Protein AF-A0A9Q3BT34-F1 (afdb_monomer_lite)

Structure (mmCIF, N/CA/C/O backbone):
data_AF-A0A9Q3BT34-F1
#
_entry.id   AF-A0A9Q3BT34-F1
#
loop_
_atom_site.group_PDB
_atom_site.id
_atom_site.type_symbol
_atom_site.label_atom_id
_atom_site.label_alt_id
_atom_site.label_comp_id
_atom_site.label_asym_id
_atom_site.label_entity_id
_atom_site.label_seq_id
_atom_site.pdbx_PDB_ins_code
_atom_site.Cartn_x
_atom_site.Cartn_y
_atom_site.Cartn_z
_atom_site.occupancy
_atom_site.B_iso_or_equiv
_atom_site.auth_seq_id
_atom_site.auth_comp_id
_atom_site.auth_asym_id
_atom_site.auth_atom_id
_atom_site.pdbx_PDB_model_num
ATOM 1 N N . MET A 1 1 ? -5.723 22.907 -17.840 1.00 29.91 1 MET A N 1
ATOM 2 C CA . MET A 1 1 ? -4.654 22.062 -17.269 1.00 29.91 1 MET A CA 1
ATOM 3 C C . MET A 1 1 ? -3.393 22.394 -18.047 1.00 29.91 1 MET A C 1
ATOM 5 O O . MET A 1 1 ? -3.240 21.932 -19.168 1.00 29.91 1 MET A O 1
ATOM 9 N N . THR A 1 2 ? -2.595 23.329 -17.539 1.00 22.27 2 THR A N 1
ATOM 10 C CA . THR A 1 2 ? -1.414 23.853 -18.240 1.00 22.27 2 THR A CA 1
ATOM 11 C C . THR A 1 2 ? -0.225 22.977 -17.876 1.00 22.27 2 THR A C 1
ATOM 13 O O . THR A 1 2 ? 0.151 22.916 -16.711 1.00 22.27 2 THR A O 1
ATOM 16 N N . VAL A 1 3 ? 0.335 22.265 -18.854 1.00 30.06 3 VAL A N 1
ATOM 17 C CA . VAL A 1 3 ? 1.618 21.572 -18.696 1.00 30.06 3 VAL A CA 1
ATOM 18 C C . VAL A 1 3 ? 2.698 22.651 -18.717 1.00 30.06 3 VAL A C 1
ATOM 20 O O . VAL A 1 3 ? 3.031 23.178 -19.776 1.00 30.06 3 VAL A O 1
ATOM 23 N N . CYS A 1 4 ? 3.197 23.048 -17.547 1.00 25.28 4 CYS A N 1
ATOM 24 C CA . CYS A 1 4 ? 4.304 23.996 -17.455 1.00 25.28 4 CYS A CA 1
ATOM 25 C C . CYS A 1 4 ? 5.610 23.274 -17.807 1.00 25.28 4 CYS A C 1
ATOM 27 O O . CYS A 1 4 ? 6.186 22.567 -16.987 1.00 25.28 4 CYS A O 1
ATOM 29 N N . ILE A 1 5 ? 6.072 23.451 -19.045 1.00 35.00 5 ILE A N 1
ATOM 30 C CA . ILE A 1 5 ? 7.385 22.992 -19.503 1.00 35.00 5 ILE A CA 1
ATOM 31 C C . ILE A 1 5 ? 8.405 24.047 -19.060 1.00 35.00 5 ILE A C 1
ATOM 33 O O . ILE A 1 5 ? 8.561 25.069 -19.726 1.00 35.00 5 ILE A O 1
ATOM 37 N N . HIS A 1 6 ? 9.077 23.847 -17.924 1.00 29.75 6 HIS A N 1
ATOM 38 C CA . HIS A 1 6 ? 10.236 24.674 -17.577 1.00 29.75 6 HIS A CA 1
ATOM 39 C C . HIS A 1 6 ? 11.477 24.103 -18.268 1.00 29.75 6 HIS A C 1
ATOM 41 O O . HIS A 1 6 ? 11.900 22.976 -18.016 1.00 29.75 6 HIS A O 1
ATOM 47 N N . ASN A 1 7 ? 12.013 24.877 -19.207 1.00 32.00 7 ASN A N 1
ATOM 48 C CA . ASN A 1 7 ? 13.148 24.517 -20.039 1.00 32.00 7 ASN A CA 1
ATOM 49 C C . ASN A 1 7 ? 14.461 24.870 -19.318 1.00 32.00 7 ASN A C 1
ATOM 51 O O . ASN A 1 7 ? 14.685 26.038 -19.012 1.00 32.00 7 ASN A O 1
ATOM 55 N N . SER A 1 8 ? 15.316 23.879 -19.054 1.00 34.34 8 SER A N 1
ATOM 56 C CA . SER A 1 8 ? 16.782 23.904 -19.246 1.00 34.34 8 SER A CA 1
ATOM 57 C C . SER A 1 8 ? 17.480 22.846 -18.375 1.00 34.34 8 SER A C 1
ATOM 59 O O . SER A 1 8 ? 17.278 22.757 -17.170 1.00 34.34 8 SER A O 1
ATOM 61 N N . GLN A 1 9 ? 18.293 22.015 -19.035 1.00 32.16 9 GLN A N 1
ATOM 62 C CA . GLN A 1 9 ? 19.386 21.176 -18.504 1.00 32.16 9 GLN A CA 1
ATOM 63 C C . GLN A 1 9 ? 19.119 20.146 -17.384 1.00 32.16 9 GLN A C 1
ATOM 65 O O . GLN A 1 9 ? 20.020 19.373 -17.061 1.00 32.16 9 GLN A O 1
ATOM 70 N N . HIS A 1 10 ? 17.893 20.015 -16.884 1.00 37.47 10 HIS A N 1
A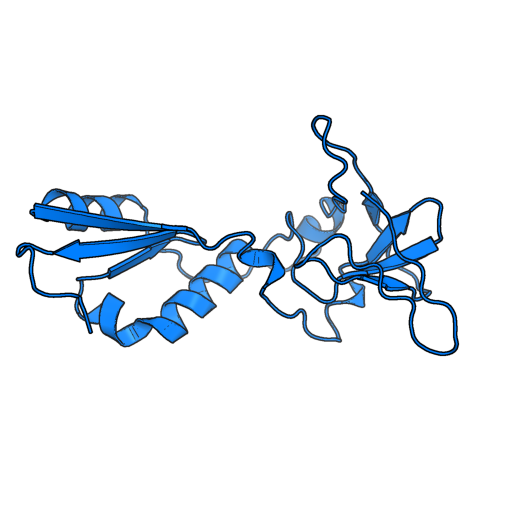TOM 71 C CA . HIS A 1 10 ? 17.488 18.964 -15.945 1.00 37.47 10 HIS A CA 1
ATOM 72 C C . HIS A 1 10 ? 16.400 18.055 -16.543 1.00 37.47 10 HIS A C 1
ATOM 74 O O . HIS A 1 10 ? 15.702 18.479 -17.467 1.00 37.47 10 HIS A O 1
ATOM 80 N N . PRO A 1 11 ? 16.266 16.791 -16.077 1.00 42.22 11 PRO A N 1
ATOM 81 C CA . PRO A 1 11 ? 15.209 15.886 -16.529 1.00 42.22 11 PRO A CA 1
ATOM 82 C C . PRO A 1 11 ? 13.854 16.601 -16.537 1.00 42.22 11 PRO A C 1
ATOM 84 O O . PRO A 1 11 ? 13.448 17.154 -15.519 1.00 42.22 11 PRO A O 1
ATOM 87 N N . LEU A 1 12 ? 13.171 16.601 -17.686 1.00 42.78 12 LEU A N 1
ATOM 88 C CA . LEU A 1 12 ? 11.851 17.216 -17.835 1.00 42.78 12 LEU A CA 1
ATOM 89 C C . LEU A 1 12 ? 10.864 16.489 -16.913 1.00 42.78 12 LEU A C 1
ATOM 91 O O . LEU A 1 12 ? 10.494 15.343 -17.183 1.00 42.78 12 LEU A O 1
ATOM 95 N N . ILE A 1 13 ? 10.480 17.151 -15.819 1.00 48.41 13 ILE A N 1
ATOM 96 C CA . ILE A 1 13 ? 9.438 16.696 -14.899 1.00 48.41 13 ILE A CA 1
ATOM 97 C C . ILE A 1 13 ? 8.118 17.265 -15.406 1.00 48.41 13 ILE A C 1
ATOM 99 O O . ILE A 1 13 ? 7.905 18.476 -15.379 1.00 48.41 13 ILE A O 1
ATOM 103 N N . ILE A 1 14 ? 7.227 16.393 -15.873 1.00 50.66 14 ILE A N 1
ATOM 104 C CA . ILE A 1 14 ? 5.842 16.782 -16.144 1.00 50.66 14 ILE A CA 1
ATOM 105 C C . ILE A 1 14 ? 5.085 16.641 -14.827 1.00 50.66 14 ILE A C 1
ATOM 107 O O . ILE A 1 14 ? 4.712 15.534 -14.444 1.00 50.66 14 ILE A O 1
ATOM 111 N N . ASP A 1 15 ? 4.892 17.757 -14.123 1.00 45.69 15 ASP A N 1
ATOM 112 C CA . ASP A 1 15 ? 3.987 17.821 -12.976 1.00 45.69 15 ASP A CA 1
ATOM 113 C C . ASP A 1 15 ? 2.569 18.089 -13.491 1.00 45.69 15 ASP A C 1
ATOM 115 O O . ASP A 1 15 ? 2.241 19.180 -13.964 1.00 45.69 15 ASP A O 1
ATOM 119 N N . SER A 1 16 ? 1.716 17.065 -13.451 1.00 43.38 16 SER A N 1
ATOM 120 C CA . SER A 1 16 ? 0.321 17.165 -13.887 1.00 43.38 16 SER A CA 1
ATOM 121 C C . SER A 1 16 ? -0.604 17.765 -12.817 1.00 43.38 16 SER A C 1
ATOM 123 O O . SER A 1 16 ? -1.806 17.494 -12.831 1.00 43.38 16 SER A O 1
ATOM 125 N N . GLY A 1 17 ? -0.079 18.533 -11.864 1.00 38.25 17 GLY A N 1
ATOM 126 C CA . GLY A 1 17 ? -0.839 19.002 -10.716 1.00 38.25 17 GLY A CA 1
ATOM 127 C C . GLY A 1 17 ? -0.750 18.011 -9.556 1.00 38.25 17 GLY A C 1
ATOM 128 O O . GLY A 1 17 ? -1.459 16.998 -9.487 1.00 38.25 17 GLY A O 1
ATOM 129 N N . SER A 1 18 ? 0.142 18.383 -8.646 1.00 42.25 18 SER A N 1
ATOM 130 C CA . SER A 1 18 ? 0.283 18.049 -7.230 1.00 42.25 18 SER A CA 1
ATOM 131 C C . SER A 1 18 ? 0.690 16.647 -6.792 1.00 42.25 18 SER A C 1
ATOM 133 O O . SER A 1 18 ? 1.234 16.568 -5.700 1.00 42.25 18 SER A O 1
ATOM 135 N N . HIS A 1 19 ? 0.534 15.558 -7.557 1.00 49.22 19 HIS A N 1
ATOM 136 C CA . HIS A 1 19 ? 0.947 14.237 -7.019 1.00 49.22 19 HIS A CA 1
ATOM 137 C C . HIS A 1 19 ? 1.510 13.220 -8.023 1.00 49.22 19 HIS A C 1
ATOM 139 O O . HIS A 1 19 ? 2.008 12.182 -7.608 1.00 49.22 19 HIS A O 1
ATOM 145 N N . CYS A 1 20 ? 1.496 13.482 -9.331 1.00 49.53 20 CYS A N 1
ATOM 146 C CA . CYS A 1 20 ? 2.041 12.543 -10.313 1.00 49.53 20 CYS A CA 1
ATOM 147 C C . CYS A 1 20 ? 3.301 13.131 -10.947 1.00 49.53 20 CYS A C 1
ATOM 149 O O . CYS A 1 20 ? 3.209 14.041 -11.765 1.00 49.53 20 CYS A O 1
ATOM 151 N N . SER A 1 21 ? 4.469 12.612 -10.560 1.00 59.31 21 SER A N 1
ATOM 152 C CA . SER A 1 21 ? 5.752 12.997 -11.151 1.00 59.31 21 SER A CA 1
ATOM 153 C C . SER A 1 21 ? 6.226 11.940 -12.142 1.00 59.31 21 SER A C 1
ATOM 155 O O . SER A 1 21 ? 6.157 10.730 -11.905 1.00 59.31 21 SER A O 1
ATOM 157 N N . ILE A 1 22 ? 6.650 12.428 -13.303 1.00 59.50 22 ILE A N 1
ATOM 158 C CA . ILE A 1 22 ? 7.037 11.615 -14.443 1.00 59.50 22 ILE A CA 1
ATOM 159 C C . ILE A 1 22 ? 8.271 12.241 -15.091 1.00 59.50 22 ILE A C 1
ATOM 161 O O . ILE A 1 22 ? 8.310 13.456 -15.281 1.00 59.50 22 ILE A O 1
ATOM 165 N N . VAL A 1 23 ? 9.263 11.418 -15.443 1.00 62.09 23 VAL A N 1
ATOM 166 C CA . VAL A 1 23 ? 10.558 11.872 -15.979 1.00 62.09 23 VAL A CA 1
ATOM 167 C C . VAL A 1 23 ? 10.834 11.282 -17.362 1.00 62.09 23 VAL A C 1
ATOM 169 O O . VAL A 1 23 ? 10.731 10.072 -17.553 1.00 62.09 23 VAL A O 1
ATOM 172 N N . ALA A 1 24 ? 11.231 12.118 -18.328 1.00 56.50 24 ALA A N 1
ATOM 173 C CA . ALA A 1 24 ? 11.594 11.671 -19.677 1.00 56.50 24 ALA A CA 1
ATOM 174 C C . ALA A 1 24 ? 12.916 10.872 -19.698 1.00 56.50 24 ALA A C 1
ATOM 176 O O . ALA A 1 24 ? 13.946 11.378 -19.250 1.00 56.50 24 ALA A O 1
ATOM 177 N N . ARG A 1 25 ? 12.915 9.642 -20.240 1.00 58.53 25 ARG A N 1
ATOM 178 C CA . ARG A 1 25 ? 14.119 8.790 -20.415 1.00 58.53 25 ARG A CA 1
ATOM 179 C C . ARG A 1 25 ? 13.948 7.807 -21.588 1.00 58.53 25 ARG A C 1
ATOM 181 O O . ARG A 1 25 ? 12.868 7.247 -21.740 1.00 58.53 25 ARG A O 1
ATOM 188 N N . GLY A 1 26 ? 15.007 7.427 -22.320 1.00 50.62 26 GLY A N 1
ATOM 189 C CA . GLY A 1 26 ? 14.949 6.378 -23.378 1.00 50.62 26 GLY A CA 1
ATOM 190 C C . GLY A 1 26 ? 15.242 4.936 -22.896 1.00 50.62 26 GLY A C 1
ATOM 191 O O . GLY A 1 26 ? 16.158 4.773 -22.088 1.00 50.62 26 GLY A O 1
ATOM 192 N N . SER A 1 27 ? 14.458 3.906 -23.302 1.00 47.62 27 SER A N 1
ATOM 193 C CA . SER A 1 27 ? 14.795 2.452 -23.187 1.00 47.62 27 SER A CA 1
ATOM 194 C C . SER A 1 27 ? 13.785 1.473 -23.862 1.00 47.62 27 SER A C 1
ATOM 196 O O . SER A 1 27 ? 12.937 1.911 -24.628 1.00 47.62 27 SER A O 1
ATOM 198 N N . LYS A 1 28 ? 13.927 0.155 -23.579 1.00 46.06 28 LYS A N 1
ATOM 199 C CA . LYS A 1 28 ? 13.333 -1.045 -24.212 1.00 46.06 28 LYS A CA 1
ATOM 200 C C . LYS A 1 28 ? 11.880 -1.422 -23.848 1.00 46.06 28 LYS A C 1
ATOM 202 O O . LYS A 1 28 ? 11.285 -2.155 -24.625 1.00 46.06 28 LYS A O 1
ATOM 207 N N . TYR A 1 29 ? 11.323 -1.009 -22.706 1.00 54.03 29 TYR A N 1
ATOM 208 C CA . TYR A 1 29 ? 9.959 -1.403 -22.283 1.00 54.03 29 TYR A CA 1
ATOM 209 C C . TYR A 1 29 ? 9.052 -0.193 -22.232 1.00 54.03 29 TYR A C 1
ATOM 211 O O . TYR A 1 29 ? 9.467 0.836 -21.689 1.00 54.03 29 TYR A O 1
ATOM 219 N N . THR A 1 30 ? 7.839 -0.273 -22.784 1.00 57.25 30 THR A N 1
ATOM 220 C CA . THR A 1 30 ? 6.937 0.871 -22.718 1.00 57.25 30 THR A CA 1
ATOM 221 C C . THR A 1 30 ? 5.457 0.556 -22.924 1.00 57.25 30 THR A C 1
ATOM 223 O O . THR A 1 30 ? 5.112 -0.254 -23.775 1.00 57.25 30 THR A O 1
ATOM 226 N N . PHE A 1 31 ? 4.594 1.263 -22.188 1.00 59.19 31 PHE A N 1
ATOM 227 C CA . PHE A 1 31 ? 3.140 1.105 -22.219 1.00 59.19 31 PHE A CA 1
ATOM 228 C C . PHE A 1 31 ? 2.425 2.319 -22.838 1.00 59.19 31 PHE A C 1
ATOM 230 O O . PHE A 1 31 ? 2.845 3.457 -22.611 1.00 59.19 31 PHE A O 1
ATOM 237 N N . PRO A 1 32 ? 1.342 2.131 -23.609 1.00 60.12 32 PRO A N 1
ATOM 238 C CA . PRO A 1 32 ? 0.565 3.242 -24.149 1.00 60.12 32 PRO A CA 1
ATOM 239 C C . PRO A 1 32 ? -0.212 3.989 -23.052 1.00 60.12 32 PRO A C 1
ATOM 241 O O . PRO A 1 32 ? -0.537 3.440 -21.997 1.00 60.12 32 PRO A O 1
ATOM 244 N N . VAL A 1 33 ? -0.531 5.255 -23.324 1.00 62.69 33 VAL A N 1
ATOM 245 C CA . VAL A 1 33 ? -1.387 6.097 -22.477 1.00 62.69 33 VAL A CA 1
ATOM 246 C C . VAL A 1 33 ? -2.845 5.961 -22.905 1.00 62.69 33 VAL A C 1
ATOM 248 O O . VAL A 1 33 ? -3.162 6.080 -24.088 1.00 62.69 33 VAL A O 1
ATOM 251 N N . THR A 1 34 ? -3.739 5.786 -21.934 1.00 57.66 34 THR A N 1
ATOM 252 C CA . THR A 1 34 ? -5.193 5.788 -22.147 1.00 57.66 34 THR A CA 1
ATOM 253 C C . THR A 1 34 ? -5.834 7.043 -21.552 1.00 57.66 34 THR A C 1
ATOM 255 O O . THR A 1 34 ? -5.397 7.545 -20.517 1.00 57.66 34 THR A O 1
ATOM 258 N N . PHE A 1 35 ? -6.880 7.552 -22.211 1.00 58.84 35 PHE A N 1
ATOM 259 C CA . PHE A 1 35 ? -7.697 8.671 -21.734 1.00 58.84 35 PHE A CA 1
ATOM 260 C C . PHE A 1 35 ? -9.040 8.133 -21.226 1.00 58.84 35 PHE A C 1
ATOM 262 O O . PHE A 1 35 ? -9.706 7.395 -21.948 1.00 58.84 35 PHE A O 1
ATOM 269 N N . HIS A 1 36 ? -9.451 8.501 -20.009 1.00 53.12 36 HIS A N 1
ATOM 270 C CA . HIS A 1 36 ? -10.728 8.078 -19.420 1.00 53.12 36 HIS A CA 1
ATOM 271 C C . HIS A 1 36 ? -11.557 9.280 -18.941 1.00 53.12 36 HIS A C 1
ATOM 273 O O . HIS A 1 36 ? -11.072 10.112 -18.184 1.00 53.12 36 HIS A O 1
ATOM 279 N N . GLY A 1 37 ? -12.835 9.339 -19.337 1.00 48.50 37 GLY A N 1
ATOM 280 C CA . GLY A 1 37 ? -13.872 10.067 -18.590 1.00 48.50 37 GLY A CA 1
ATOM 281 C C . GLY A 1 37 ? -13.804 11.601 -18.571 1.00 48.50 37 GLY A C 1
ATOM 282 O O . GLY A 1 37 ? -14.040 12.197 -17.524 1.00 48.50 37 GLY A O 1
ATOM 283 N N . GLY A 1 38 ? -13.502 12.267 -19.692 1.00 51.34 38 GLY A N 1
ATOM 284 C CA . GLY A 1 38 ? -13.673 13.727 -19.857 1.00 51.34 38 GLY A CA 1
ATOM 285 C C . GLY A 1 38 ? -12.709 14.630 -19.064 1.00 51.34 38 GLY A C 1
ATOM 286 O O . GLY A 1 38 ? -12.514 15.785 -19.434 1.00 51.34 38 GLY A O 1
ATOM 287 N N . LYS A 1 39 ? -12.046 14.108 -18.027 1.00 51.84 39 LYS A N 1
ATOM 288 C CA . LYS A 1 39 ? -10.871 14.697 -17.373 1.00 51.84 39 LYS A CA 1
ATOM 289 C C . LYS A 1 39 ? -9.637 13.938 -17.856 1.00 51.84 39 LYS A C 1
ATOM 291 O O . LYS A 1 39 ? -9.562 12.725 -17.724 1.00 51.84 39 LYS A O 1
ATOM 296 N N . SER A 1 40 ? -8.664 14.639 -18.431 1.00 56.22 40 SER A N 1
ATOM 297 C CA . SER A 1 40 ? -7.441 14.035 -18.970 1.00 56.22 40 SER A CA 1
ATOM 298 C C . SER A 1 40 ? -6.514 13.544 -17.848 1.00 56.22 40 SER A C 1
ATOM 300 O O . SER A 1 40 ? -5.573 14.240 -17.469 1.00 56.22 40 SER A O 1
ATOM 302 N N . THR A 1 41 ? -6.776 12.362 -17.290 1.00 60.41 41 THR A N 1
ATOM 303 C CA . THR A 1 41 ? -5.832 11.672 -16.401 1.00 60.41 41 THR A CA 1
ATOM 304 C C . THR A 1 41 ? -4.919 10.775 -17.221 1.00 60.41 41 THR A C 1
ATOM 306 O O . THR A 1 41 ? -5.386 9.966 -18.021 1.00 60.41 41 THR A O 1
ATOM 309 N N . LEU A 1 42 ? -3.611 10.924 -17.027 1.00 69.38 42 LEU A N 1
ATOM 310 C CA . LEU A 1 42 ? -2.607 10.106 -17.692 1.00 69.38 42 LEU A CA 1
ATOM 311 C C . LEU A 1 42 ? -2.562 8.715 -17.043 1.00 69.38 42 LEU A C 1
ATOM 313 O O . LEU A 1 42 ? -2.028 8.564 -15.943 1.00 69.38 42 LEU A O 1
ATOM 317 N N . CYS A 1 43 ? -3.112 7.707 -17.719 1.00 72.00 43 CYS A N 1
ATOM 318 C CA . CYS A 1 43 ? -3.127 6.328 -17.232 1.00 72.00 43 CYS A CA 1
ATOM 319 C C . CYS A 1 43 ? -2.281 5.429 -18.140 1.00 72.00 43 CYS A C 1
ATOM 321 O O . CYS A 1 43 ? -2.616 5.243 -19.312 1.00 72.00 43 CYS A O 1
ATOM 323 N N . GLY A 1 44 ? -1.196 4.869 -17.598 1.00 77.38 44 GLY A N 1
ATOM 324 C CA . GLY A 1 44 ? -0.403 3.844 -18.278 1.00 77.38 44 GLY A CA 1
ATOM 325 C C . GLY A 1 44 ? -1.138 2.505 -18.355 1.00 77.38 44 GLY A C 1
ATOM 326 O O . GLY A 1 44 ? -1.778 2.083 -17.392 1.00 77.38 44 GLY A O 1
ATOM 327 N N . ASP A 1 45 ? -1.047 1.828 -19.497 1.00 82.25 45 ASP A N 1
ATOM 328 C CA . ASP A 1 45 ? -1.610 0.488 -19.674 1.00 82.25 45 ASP A CA 1
ATOM 329 C C . ASP A 1 45 ? -0.655 -0.608 -19.173 1.00 82.25 45 ASP A C 1
ATOM 331 O O . ASP A 1 45 ? 0.183 -1.113 -19.912 1.00 82.25 45 ASP A O 1
ATOM 335 N N . PHE A 1 46 ? -0.789 -1.007 -17.908 1.00 84.69 46 PHE A N 1
ATOM 336 C CA . PHE A 1 46 ? 0.084 -2.009 -17.281 1.00 84.69 46 PHE A CA 1
ATOM 337 C C . PHE A 1 46 ? -0.417 -3.457 -17.401 1.00 84.69 46 PHE A C 1
ATOM 339 O O . PHE A 1 46 ? 0.001 -4.303 -16.612 1.00 84.69 46 PHE A O 1
ATOM 346 N N . ARG A 1 47 ? -1.336 -3.776 -18.324 1.00 84.00 47 ARG A N 1
ATOM 347 C CA . ARG A 1 47 ? -1.918 -5.133 -18.419 1.00 84.00 47 ARG A CA 1
ATOM 348 C C . ARG A 1 47 ? -0.862 -6.214 -18.640 1.00 84.00 47 ARG A C 1
ATOM 350 O O . ARG A 1 47 ? -0.815 -7.165 -17.871 1.00 84.00 47 ARG A O 1
ATOM 357 N N . GLU A 1 48 ? 0.027 -6.011 -19.604 1.00 84.44 48 GLU A N 1
ATOM 358 C CA . GLU A 1 48 ? 1.126 -6.939 -19.891 1.00 84.44 48 GLU A CA 1
ATOM 359 C C . GLU A 1 48 ? 2.115 -7.022 -18.715 1.00 84.44 48 GLU A C 1
ATOM 361 O O . GLU A 1 48 ? 2.539 -8.103 -18.315 1.00 84.44 48 GLU A O 1
ATOM 366 N N . LEU A 1 49 ? 2.408 -5.891 -18.061 1.00 85.56 49 LEU A N 1
ATOM 367 C CA . LEU A 1 49 ? 3.266 -5.876 -16.874 1.00 85.56 49 LEU A CA 1
ATOM 368 C C . LEU A 1 49 ? 2.711 -6.756 -15.742 1.00 85.56 49 LEU A C 1
ATOM 370 O O . LEU A 1 49 ? 3.492 -7.381 -15.022 1.00 85.56 49 LEU A O 1
ATOM 374 N N . LYS A 1 50 ? 1.383 -6.824 -15.567 1.00 85.31 50 LYS A N 1
ATOM 375 C CA . LYS A 1 50 ? 0.761 -7.660 -14.525 1.00 85.31 50 LYS A CA 1
ATOM 376 C C . LYS A 1 50 ? 1.053 -9.148 -14.716 1.00 85.31 50 LYS A C 1
ATOM 378 O O . LYS A 1 50 ? 1.150 -9.855 -13.714 1.00 85.31 50 LYS A O 1
ATOM 383 N N . GLU A 1 51 ? 1.205 -9.613 -15.953 1.00 87.56 51 GLU A N 1
ATOM 384 C CA . GLU A 1 51 ? 1.470 -11.024 -16.259 1.00 87.56 51 GLU A CA 1
ATOM 385 C C . GLU A 1 51 ? 2.902 -11.424 -15.892 1.00 87.56 51 GLU A C 1
ATOM 387 O O . GLU A 1 51 ? 3.120 -12.473 -15.293 1.00 87.56 51 GLU A O 1
ATOM 392 N N . TYR A 1 52 ? 3.873 -10.546 -16.156 1.00 85.88 52 TYR A N 1
ATOM 393 C CA . TYR A 1 52 ? 5.286 -10.790 -15.835 1.00 85.88 52 TYR A CA 1
ATOM 394 C C . TYR A 1 52 ? 5.667 -10.444 -14.389 1.00 85.88 52 TYR A C 1
ATOM 396 O O . TYR A 1 52 ? 6.749 -10.803 -13.920 1.00 85.88 52 TYR A O 1
ATOM 404 N N . THR A 1 53 ? 4.804 -9.727 -13.665 1.00 86.44 53 THR A N 1
ATOM 405 C CA . THR A 1 53 ? 5.064 -9.341 -12.275 1.00 86.44 53 THR A CA 1
ATOM 406 C C . THR A 1 53 ? 4.728 -10.487 -11.327 1.00 86.44 53 THR A C 1
ATOM 408 O O . THR A 1 53 ? 3.587 -10.952 -11.275 1.00 86.44 53 THR A O 1
ATOM 411 N N . LYS A 1 54 ? 5.717 -10.892 -10.520 1.00 89.56 54 LYS A N 1
ATOM 412 C CA . LYS A 1 54 ? 5.533 -11.860 -9.433 1.00 89.56 54 LYS A CA 1
ATOM 413 C C . LYS A 1 54 ? 4.529 -11.332 -8.402 1.00 89.56 54 LYS A C 1
ATOM 415 O O .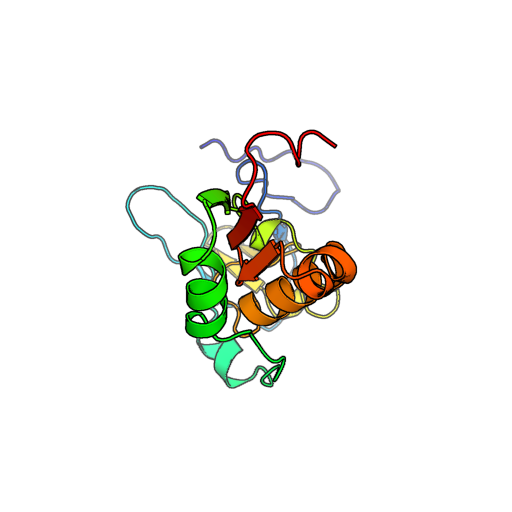 LYS A 1 54 ? 4.630 -10.180 -7.972 1.00 89.56 54 LYS A O 1
ATOM 420 N N . ASP A 1 55 ? 3.609 -12.197 -7.990 1.00 88.25 55 ASP A N 1
ATOM 421 C CA . ASP A 1 55 ? 2.618 -11.887 -6.962 1.00 88.25 55 ASP A CA 1
ATOM 422 C C . ASP A 1 55 ? 3.273 -11.626 -5.606 1.00 88.25 55 ASP A C 1
ATOM 424 O O . ASP A 1 55 ? 4.112 -12.404 -5.140 1.00 88.25 55 ASP A O 1
ATOM 428 N N . ASP A 1 56 ? 2.872 -10.523 -4.977 1.00 88.62 56 ASP A N 1
ATOM 429 C CA . ASP A 1 56 ? 3.200 -10.227 -3.587 1.00 88.62 56 ASP A CA 1
ATOM 430 C C . ASP A 1 56 ? 2.070 -10.754 -2.689 1.00 88.62 56 ASP A C 1
ATOM 432 O O . ASP A 1 56 ? 0.982 -10.183 -2.638 1.00 88.62 56 ASP A O 1
ATOM 436 N N . MET A 1 57 ? 2.315 -11.880 -2.012 1.00 88.25 57 MET A N 1
ATOM 437 C CA . MET A 1 57 ? 1.333 -12.583 -1.174 1.00 88.25 57 MET A CA 1
ATOM 438 C C . MET A 1 57 ? 1.273 -12.013 0.250 1.00 88.25 57 MET A C 1
ATOM 440 O O . MET A 1 57 ? 1.361 -12.747 1.234 1.00 88.25 57 MET A O 1
ATOM 444 N N . TYR A 1 58 ? 1.156 -10.694 0.378 1.00 90.44 58 TYR A N 1
ATOM 445 C CA . TYR A 1 58 ? 0.914 -10.078 1.679 1.00 90.44 58 TYR A CA 1
ATOM 446 C C . TYR A 1 58 ? -0.539 -10.322 2.119 1.00 90.44 58 TYR A C 1
ATOM 448 O O . TYR A 1 58 ? -1.449 -10.148 1.300 1.00 90.44 58 TYR A O 1
ATOM 456 N N . PRO A 1 59 ? -0.787 -10.708 3.382 1.00 87.31 59 PRO A N 1
ATOM 457 C CA . PRO A 1 59 ? -2.143 -10.906 3.868 1.00 87.31 59 PRO A CA 1
ATOM 458 C C . PRO A 1 59 ? -2.859 -9.557 3.969 1.00 87.31 59 PRO A C 1
ATOM 460 O O . PRO A 1 59 ? -2.523 -8.728 4.805 1.00 87.31 59 PRO A O 1
ATOM 463 N N . ILE A 1 60 ? -3.863 -9.343 3.122 1.00 85.00 60 ILE A N 1
ATOM 464 C CA . ILE A 1 60 ? -4.794 -8.223 3.278 1.00 85.00 60 ILE A CA 1
ATOM 465 C C . ILE A 1 60 ? -5.938 -8.699 4.171 1.00 85.00 60 ILE A C 1
ATOM 467 O O . ILE A 1 60 ? -6.564 -9.730 3.896 1.00 85.00 60 ILE A O 1
ATOM 471 N N . SER A 1 61 ? -6.207 -7.953 5.241 1.00 77.31 61 SER A N 1
ATOM 472 C CA . SER A 1 61 ? -7.312 -8.229 6.158 1.00 77.31 61 SER A CA 1
ATOM 473 C C . SER A 1 61 ? -8.639 -8.328 5.406 1.00 77.31 61 SER A C 1
ATOM 475 O O . SER A 1 61 ? -8.960 -7.512 4.540 1.00 77.31 61 SER A O 1
ATOM 477 N N . ARG A 1 62 ? -9.442 -9.349 5.727 1.00 78.50 62 ARG A N 1
ATOM 478 C CA . ARG A 1 62 ? -10.760 -9.510 5.097 1.00 78.50 62 ARG A CA 1
ATOM 479 C C . ARG A 1 62 ? -11.671 -8.389 5.580 1.00 78.50 62 ARG A C 1
ATOM 481 O O . ARG A 1 62 ? -11.820 -8.192 6.783 1.00 78.50 62 ARG A O 1
ATOM 488 N N . ILE A 1 63 ? -12.365 -7.749 4.643 1.00 80.50 63 ILE A N 1
ATOM 489 C CA . ILE A 1 63 ? -13.310 -6.663 4.937 1.00 80.50 63 ILE A CA 1
ATOM 490 C C . ILE A 1 63 ? -14.383 -7.049 5.970 1.00 80.50 63 ILE A C 1
ATOM 492 O O . ILE A 1 63 ? -14.830 -6.207 6.737 1.00 80.50 63 ILE A O 1
ATOM 496 N N . LEU A 1 64 ? -14.766 -8.329 6.045 1.00 82.12 64 LEU A N 1
ATOM 497 C CA . LEU A 1 64 ? -15.736 -8.809 7.034 1.0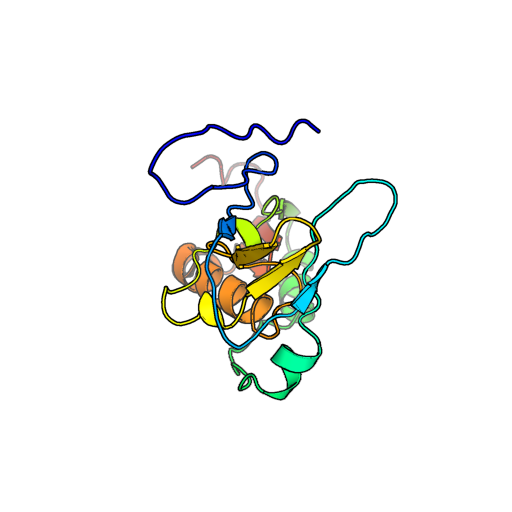0 82.12 64 LEU A CA 1
ATOM 498 C C . LEU A 1 64 ? -15.243 -8.643 8.476 1.00 82.12 64 LEU A C 1
ATOM 500 O O . LEU A 1 64 ? -16.016 -8.201 9.316 1.00 82.12 64 LEU A O 1
ATOM 504 N N . HIS A 1 65 ? -13.964 -8.911 8.751 1.00 77.94 65 HIS A N 1
ATOM 505 C CA . HIS A 1 65 ? -13.411 -8.690 10.089 1.00 77.94 65 HIS A CA 1
ATOM 506 C C . HIS A 1 65 ? -13.433 -7.203 10.449 1.00 77.94 65 HIS A C 1
ATOM 508 O O . HIS A 1 65 ? -13.853 -6.842 11.544 1.00 77.94 65 HIS A O 1
ATOM 514 N N . ALA A 1 66 ? -13.082 -6.329 9.500 1.00 77.38 66 ALA A N 1
ATOM 515 C CA . ALA A 1 66 ? -13.194 -4.882 9.682 1.00 77.38 66 ALA A CA 1
ATOM 516 C C . ALA A 1 66 ? -14.634 -4.456 10.035 1.00 77.38 66 ALA A C 1
ATOM 518 O O . ALA A 1 66 ? -14.851 -3.656 10.944 1.00 77.38 66 ALA A O 1
ATOM 519 N N . LEU A 1 67 ? -15.627 -5.024 9.341 1.00 82.12 67 LEU A N 1
ATOM 520 C CA . LEU A 1 67 ? -17.049 -4.743 9.559 1.00 82.12 67 LEU A CA 1
ATOM 521 C C . LEU A 1 67 ? -17.557 -5.218 10.920 1.00 82.12 67 LEU A C 1
ATOM 523 O O . LEU A 1 67 ? -18.353 -4.516 11.535 1.00 82.12 67 LEU A O 1
ATOM 527 N N . GLU A 1 68 ? -17.091 -6.360 11.419 1.00 82.75 68 GLU A N 1
ATOM 528 C CA . GLU A 1 68 ? -17.474 -6.865 12.743 1.00 82.75 68 GLU A CA 1
ATOM 529 C C . GLU A 1 68 ? -17.012 -5.946 13.882 1.00 82.75 68 GLU A C 1
ATOM 531 O O . GLU A 1 68 ? -17.755 -5.742 14.845 1.00 82.75 68 GLU A O 1
ATOM 536 N N . HIS A 1 69 ? -15.811 -5.369 13.768 1.00 73.69 69 HIS A N 1
ATOM 537 C CA . HIS A 1 69 ? -15.299 -4.395 14.736 1.00 73.69 69 HIS A CA 1
ATOM 538 C C . HIS A 1 69 ? -16.065 -3.071 14.664 1.00 73.69 69 HIS A C 1
ATOM 540 O O . HIS A 1 69 ? -16.480 -2.539 15.693 1.00 73.69 69 HIS A O 1
ATOM 546 N N . MET A 1 70 ? -16.352 -2.596 13.449 1.00 78.44 70 MET A N 1
ATOM 547 C CA . MET A 1 70 ? -17.170 -1.401 13.233 1.00 78.44 70 MET A CA 1
ATOM 548 C C . MET A 1 70 ? -18.605 -1.554 13.746 1.00 78.44 70 MET A C 1
ATOM 550 O O . MET A 1 70 ? -19.144 -0.619 14.326 1.00 78.44 70 MET A O 1
ATOM 554 N N . ALA A 1 71 ? -19.229 -2.721 13.565 1.00 83.56 71 ALA A N 1
ATOM 555 C CA . ALA A 1 71 ? -20.624 -2.949 13.943 1.00 83.56 71 ALA A CA 1
ATOM 556 C C . ALA A 1 71 ? -20.880 -2.814 15.454 1.00 83.56 71 ALA A C 1
ATOM 558 O O . ALA A 1 71 ? -22.012 -2.567 15.866 1.00 83.56 71 ALA A O 1
ATOM 559 N N . LYS A 1 72 ? -19.841 -2.993 16.278 1.00 79.44 72 LYS A N 1
ATOM 560 C CA . LYS A 1 72 ? -19.921 -2.860 17.738 1.00 79.44 72 LYS A CA 1
ATOM 561 C C . LYS A 1 72 ? -19.644 -1.439 18.226 1.00 79.44 72 LYS A C 1
ATOM 563 O O . LYS A 1 72 ? -19.972 -1.142 19.369 1.00 79.44 72 LYS A O 1
ATOM 568 N N . ALA A 1 73 ? -19.057 -0.591 17.385 1.00 83.56 73 ALA A N 1
ATOM 569 C CA . ALA A 1 73 ? -18.626 0.741 17.773 1.00 83.56 73 ALA A CA 1
ATOM 570 C C . ALA A 1 73 ? -19.771 1.757 17.740 1.00 83.56 73 ALA A C 1
ATOM 572 O O . ALA A 1 73 ? -20.643 1.723 16.870 1.00 83.56 73 ALA A O 1
ATOM 573 N N . LYS A 1 74 ? -19.733 2.717 18.666 1.00 84.44 74 LYS A N 1
ATOM 574 C CA . LYS A 1 74 ? -20.717 3.810 18.727 1.00 84.44 74 LYS A CA 1
ATOM 575 C C . LYS A 1 74 ? -20.412 4.951 17.752 1.00 84.44 74 LYS A C 1
ATOM 577 O O . LYS A 1 74 ? -21.333 5.610 17.272 1.00 84.44 74 LYS A O 1
ATOM 582 N N . TYR A 1 75 ? -19.134 5.178 17.464 1.00 85.50 75 TYR A N 1
ATOM 583 C CA . TYR A 1 75 ? -18.643 6.222 16.571 1.00 85.50 75 TYR A CA 1
ATOM 584 C C . TYR A 1 75 ? -17.625 5.637 15.599 1.00 85.50 75 TYR A C 1
ATOM 586 O O . TYR A 1 75 ? -16.739 4.881 15.997 1.00 85.50 75 TYR A O 1
ATOM 594 N N . ILE A 1 76 ? -17.756 6.005 14.325 1.00 87.31 76 ILE A N 1
ATOM 595 C CA . ILE A 1 76 ? -16.870 5.567 13.248 1.00 87.31 76 ILE A CA 1
ATOM 596 C C . ILE A 1 76 ? -16.437 6.803 12.466 1.00 87.31 76 ILE A C 1
ATOM 598 O O . ILE A 1 76 ? -17.273 7.554 11.964 1.00 87.31 76 ILE A O 1
ATOM 602 N N . THR A 1 77 ? -15.129 6.973 12.329 1.00 88.12 77 THR A N 1
ATOM 603 C CA . THR A 1 77 ? -14.503 7.984 11.485 1.00 88.12 77 THR A CA 1
ATOM 604 C C . THR A 1 77 ? -13.795 7.275 10.345 1.00 88.12 77 THR A C 1
ATOM 606 O O . THR A 1 77 ? -12.940 6.421 10.569 1.00 88.12 77 THR A O 1
ATOM 609 N N . LYS A 1 78 ? -14.144 7.636 9.112 1.00 88.12 78 LYS A N 1
ATOM 610 C CA . LYS A 1 78 ? -13.477 7.142 7.910 1.00 88.12 78 LYS A CA 1
ATOM 611 C C . LYS A 1 78 ? -12.587 8.241 7.338 1.00 88.12 78 LYS A C 1
ATOM 613 O O . LYS A 1 78 ? -13.061 9.348 7.094 1.00 88.12 78 LYS A O 1
ATOM 618 N N . MET A 1 79 ? -11.328 7.911 7.086 1.00 88.12 79 MET A N 1
ATOM 619 C CA . MET A 1 79 ? -10.364 8.751 6.383 1.00 88.12 79 MET A CA 1
ATOM 620 C C . MET A 1 79 ? -9.959 8.057 5.081 1.00 88.12 79 MET A C 1
ATOM 622 O O . MET A 1 79 ? -9.698 6.857 5.074 1.00 88.12 79 MET A O 1
ATOM 626 N N . ASP A 1 80 ? -9.924 8.816 3.988 1.00 85.69 80 ASP A N 1
ATOM 627 C CA . ASP A 1 80 ? -9.491 8.355 2.665 1.00 85.69 80 ASP A CA 1
ATOM 628 C C . ASP A 1 80 ? -8.176 9.049 2.298 1.00 85.69 80 ASP A C 1
ATOM 630 O O . ASP A 1 80 ? -8.056 10.279 2.386 1.00 85.69 80 ASP A O 1
ATOM 634 N N . CYS A 1 81 ? -7.172 8.272 1.899 1.00 81.19 81 CYS A N 1
ATOM 635 C CA . CYS A 1 81 ? -5.905 8.825 1.444 1.00 81.19 81 CYS A CA 1
ATOM 636 C C . CYS A 1 81 ? -6.047 9.389 0.021 1.00 81.19 81 CYS A C 1
ATOM 638 O O . CYS A 1 81 ? -5.929 8.668 -0.973 1.00 81.19 81 CYS A O 1
ATOM 640 N N . MET A 1 82 ? -6.215 10.712 -0.099 1.00 78.00 82 MET A N 1
ATOM 641 C CA . MET A 1 82 ? -6.317 11.375 -1.405 1.00 78.00 82 MET A CA 1
ATOM 642 C C . MET A 1 82 ? -5.116 11.038 -2.304 1.00 78.00 82 MET A C 1
ATOM 644 O O . MET A 1 82 ? -3.973 11.408 -2.020 1.00 78.00 82 MET A O 1
ATOM 648 N N . LYS A 1 83 ? -5.388 10.381 -3.441 1.00 74.50 83 LYS A N 1
ATOM 649 C CA . LYS A 1 83 ? -4.366 9.893 -4.385 1.00 74.50 83 LYS A CA 1
ATOM 650 C C . LYS A 1 83 ? -3.280 9.044 -3.696 1.00 74.50 83 LYS A C 1
ATOM 652 O O . LYS A 1 83 ? -2.112 9.159 -4.068 1.00 74.50 83 LYS A O 1
ATOM 657 N N . GLY A 1 84 ? -3.655 8.208 -2.723 1.00 74.62 84 GLY A N 1
ATOM 658 C CA . GLY A 1 84 ? -2.746 7.446 -1.855 1.00 74.62 84 GLY A CA 1
ATOM 659 C C . GLY A 1 84 ? -1.594 6.767 -2.597 1.00 74.62 84 GLY A C 1
ATOM 660 O O . GLY A 1 84 ? -0.430 7.008 -2.282 1.00 74.62 84 GLY A O 1
ATOM 661 N N . PHE A 1 85 ? -1.877 6.025 -3.671 1.00 79.50 85 PHE A N 1
ATOM 662 C CA . PHE A 1 85 ? -0.825 5.375 -4.464 1.00 79.50 85 PHE A CA 1
ATOM 663 C C . PHE A 1 85 ? 0.237 6.345 -4.991 1.00 79.50 85 PHE A C 1
ATOM 665 O O . PHE A 1 85 ? 1.430 6.076 -4.891 1.00 79.50 85 PHE A O 1
ATOM 672 N N . HIS A 1 86 ? -0.167 7.511 -5.487 1.00 83.25 86 HIS A N 1
ATOM 673 C CA . HIS A 1 86 ? 0.757 8.499 -6.039 1.00 83.25 86 HIS A CA 1
ATOM 674 C C . HIS A 1 86 ? 1.629 9.191 -4.982 1.00 83.25 86 HIS A C 1
ATOM 676 O O . HIS A 1 86 ? 2.547 9.932 -5.333 1.00 83.25 86 HIS A O 1
ATOM 682 N N . GLN A 1 87 ? 1.388 8.946 -3.696 1.00 82.44 87 GLN A N 1
ATOM 683 C CA . GLN A 1 87 ? 2.276 9.390 -2.626 1.00 82.44 87 GLN A CA 1
ATOM 684 C C . GLN A 1 87 ? 3.477 8.443 -2.470 1.00 82.44 87 GLN A C 1
ATOM 686 O O . GLN A 1 87 ? 4.552 8.883 -2.068 1.00 82.44 87 GLN A O 1
ATOM 691 N N . ASN A 1 88 ? 3.358 7.179 -2.884 1.00 84.06 88 ASN A N 1
ATOM 692 C CA . ASN A 1 88 ? 4.399 6.172 -2.687 1.00 84.06 88 ASN A CA 1
ATOM 693 C C . ASN A 1 88 ? 5.516 6.283 -3.726 1.00 84.06 88 ASN A C 1
ATOM 695 O O . ASN A 1 88 ? 5.265 6.277 -4.933 1.00 84.06 88 ASN A O 1
ATOM 699 N N . GLU A 1 89 ? 6.766 6.347 -3.265 1.00 86.88 89 GLU A N 1
ATOM 700 C CA . GLU A 1 89 ? 7.940 6.366 -4.142 1.00 86.88 89 GLU A CA 1
ATOM 701 C C . GLU A 1 89 ? 8.207 5.000 -4.761 1.00 86.88 89 GLU A C 1
ATOM 703 O O . GLU A 1 89 ? 8.211 3.960 -4.100 1.00 86.88 89 GLU A O 1
ATOM 708 N N . VAL A 1 90 ? 8.486 5.007 -6.059 1.00 86.56 90 VAL A N 1
ATOM 709 C CA . VAL A 1 90 ? 8.914 3.810 -6.773 1.00 86.56 90 VAL A CA 1
ATOM 710 C C . VAL A 1 90 ? 10.423 3.686 -6.633 1.00 86.56 90 VAL A C 1
ATOM 712 O O . VAL A 1 90 ? 11.167 4.633 -6.878 1.00 86.56 90 VAL A O 1
ATOM 715 N N . LYS A 1 91 ? 10.912 2.489 -6.301 1.00 85.81 91 LYS A N 1
ATOM 716 C CA . LYS A 1 91 ? 12.357 2.225 -6.276 1.00 85.81 91 LYS A CA 1
ATOM 717 C C . LYS A 1 91 ? 12.978 2.478 -7.662 1.00 85.81 91 LYS A C 1
ATOM 719 O O . LYS A 1 91 ? 12.399 2.029 -8.653 1.00 85.81 91 LYS A O 1
ATOM 724 N N . PRO A 1 92 ? 14.192 3.056 -7.763 1.00 83.62 92 PRO A N 1
ATOM 725 C CA . PRO A 1 92 ? 14.827 3.372 -9.051 1.00 83.62 92 PRO A CA 1
ATOM 726 C C . PRO A 1 92 ? 14.907 2.195 -10.037 1.00 83.62 92 PRO A C 1
ATOM 728 O O . PRO A 1 92 ? 14.765 2.371 -11.246 1.00 83.62 92 PRO A O 1
ATOM 731 N N . ASN A 1 93 ? 15.080 0.973 -9.527 1.00 84.06 93 ASN A N 1
ATOM 732 C CA . ASN A 1 93 ? 15.124 -0.238 -10.351 1.00 84.06 93 ASN A CA 1
ATOM 733 C C . ASN A 1 93 ? 13.760 -0.596 -10.963 1.00 84.06 93 ASN A C 1
ATOM 735 O O . ASN A 1 93 ? 13.709 -1.111 -12.078 1.00 84.06 93 ASN A O 1
ATOM 739 N N . SER A 1 94 ? 12.669 -0.293 -10.258 1.00 84.69 94 SER A N 1
ATOM 740 C CA . SER A 1 94 ? 11.298 -0.573 -10.691 1.00 84.69 94 SER A CA 1
ATOM 741 C C . SER A 1 94 ? 10.721 0.529 -11.583 1.00 84.69 94 SER A C 1
ATOM 743 O O . SER A 1 94 ? 9.820 0.245 -12.364 1.00 84.69 94 SER A O 1
ATOM 745 N N . MET A 1 95 ? 11.263 1.755 -11.546 1.00 85.50 95 MET A N 1
ATOM 746 C CA . MET A 1 95 ? 10.823 2.866 -12.413 1.00 85.50 95 MET A CA 1
ATOM 747 C C . MET A 1 95 ? 10.880 2.496 -13.902 1.00 85.50 95 MET A C 1
ATOM 749 O O . MET A 1 95 ? 9.988 2.839 -14.673 1.00 85.50 95 MET A O 1
ATOM 753 N N . LYS A 1 96 ? 11.890 1.712 -14.305 1.00 83.50 96 LYS A N 1
ATOM 754 C CA . LYS A 1 96 ? 12.058 1.246 -15.693 1.00 83.50 96 LYS A CA 1
ATOM 755 C C . LYS A 1 96 ? 10.911 0.356 -16.174 1.00 83.50 96 LYS A C 1
ATOM 757 O O . LYS A 1 96 ? 10.650 0.326 -17.373 1.00 83.50 96 LYS A O 1
ATOM 762 N N . LEU A 1 97 ? 10.266 -0.363 -15.254 1.00 83.38 97 LEU A N 1
ATOM 763 C CA . LEU A 1 97 ? 9.112 -1.221 -15.526 1.00 83.38 97 LEU A CA 1
ATOM 764 C C . LEU A 1 97 ? 7.811 -0.415 -15.581 1.00 83.38 97 LEU A C 1
ATOM 766 O O . LEU A 1 97 ? 6.815 -0.918 -16.070 1.00 83.38 97 LEU A O 1
ATOM 770 N N . LEU A 1 98 ? 7.809 0.830 -15.103 1.00 85.12 98 LEU A N 1
ATOM 771 C CA . LEU A 1 98 ? 6.647 1.718 -15.083 1.00 85.12 98 LEU A CA 1
ATOM 772 C C . LEU A 1 98 ? 6.794 2.823 -16.133 1.00 85.12 98 LEU A C 1
ATOM 774 O O . LEU A 1 98 ? 6.579 4.002 -15.863 1.00 85.12 98 LEU A O 1
ATOM 778 N N . ARG A 1 99 ? 7.218 2.449 -17.339 1.00 82.50 99 ARG A N 1
ATOM 779 C CA . ARG A 1 99 ? 7.410 3.382 -18.451 1.00 82.50 99 ARG A CA 1
ATOM 780 C C . ARG A 1 99 ? 6.174 3.536 -19.311 1.00 82.50 99 ARG A C 1
ATOM 782 O O . ARG A 1 99 ? 5.578 2.541 -19.701 1.00 82.50 99 ARG A O 1
ATOM 789 N N . ILE A 1 100 ? 5.886 4.756 -19.739 1.00 81.81 100 ILE A N 1
ATOM 790 C CA . ILE A 1 100 ? 4.812 5.051 -20.689 1.00 81.81 100 ILE A CA 1
ATOM 791 C C . ILE A 1 100 ? 5.323 5.796 -21.929 1.00 81.81 100 ILE A C 1
ATOM 793 O O . ILE A 1 100 ? 6.283 6.564 -21.853 1.00 81.81 100 ILE A O 1
ATOM 797 N N . ILE A 1 101 ? 4.676 5.553 -23.071 1.00 79.69 101 ILE A N 1
ATOM 798 C CA . ILE A 1 101 ? 4.856 6.279 -24.334 1.00 79.69 101 ILE A CA 1
ATOM 799 C C . ILE A 1 101 ? 3.655 7.192 -24.482 1.00 79.69 101 ILE A C 1
ATOM 801 O O . ILE A 1 101 ? 2.502 6.754 -24.444 1.00 79.69 101 ILE A O 1
ATOM 805 N N . CYS A 1 102 ? 3.936 8.458 -24.743 1.00 73.75 102 CYS A N 1
ATOM 806 C CA . CYS A 1 102 ? 2.968 9.371 -25.316 1.00 73.75 102 CYS A CA 1
ATOM 807 C C . CYS A 1 102 ? 3.565 10.032 -26.563 1.00 73.75 102 CYS A C 1
ATOM 809 O O . CYS A 1 102 ? 4.745 9.876 -26.872 1.00 73.75 102 CYS A O 1
ATOM 811 N N . HIS A 1 103 ? 2.749 10.800 -27.281 1.00 73.69 103 HIS A N 1
ATOM 812 C CA . HIS A 1 103 ? 3.163 11.531 -28.484 1.00 73.69 103 HIS A CA 1
ATOM 813 C C . HIS A 1 103 ? 4.352 12.489 -28.259 1.00 73.69 103 HIS A C 1
ATOM 815 O O . HIS A 1 103 ? 5.002 12.876 -29.223 1.00 73.69 103 HIS A O 1
ATOM 821 N N . MET A 1 104 ? 4.649 12.863 -27.007 1.00 73.31 104 MET A N 1
ATOM 822 C CA . MET A 1 104 ? 5.778 13.732 -26.646 1.00 73.31 104 MET A CA 1
ATOM 823 C C . MET A 1 104 ? 7.064 12.968 -26.296 1.00 73.31 104 MET A C 1
ATOM 825 O O . MET A 1 104 ? 8.110 13.590 -26.130 1.00 73.31 104 MET A O 1
ATOM 829 N N . GLY A 1 105 ? 7.013 11.638 -26.161 1.00 78.50 105 GLY A N 1
ATOM 830 C CA . GLY A 1 105 ? 8.182 10.817 -25.849 1.00 78.50 105 GLY A CA 1
ATOM 831 C C . GLY A 1 105 ? 7.926 9.701 -24.838 1.00 78.50 105 GLY A C 1
ATOM 832 O O . GLY A 1 105 ? 6.789 9.316 -24.559 1.00 78.50 105 GLY A O 1
ATOM 833 N N . ILE A 1 106 ? 9.030 9.170 -24.305 1.00 82.19 106 ILE A N 1
ATOM 834 C CA . ILE A 1 106 ? 9.049 8.088 -23.315 1.00 82.19 106 ILE A CA 1
ATOM 835 C C . ILE A 1 106 ? 9.300 8.665 -21.930 1.00 82.19 106 ILE A C 1
ATOM 837 O O . ILE A 1 106 ? 10.237 9.437 -21.715 1.00 82.19 106 ILE A O 1
ATOM 841 N N . TYR A 1 107 ? 8.503 8.204 -20.982 1.00 82.44 107 TYR A N 1
ATOM 842 C CA . TYR A 1 107 ? 8.403 8.760 -19.651 1.00 82.44 107 TYR A CA 1
ATOM 843 C C . TYR A 1 107 ? 8.357 7.653 -18.588 1.00 82.44 107 TYR A C 1
ATOM 845 O O . TYR A 1 107 ? 7.809 6.584 -18.832 1.00 82.44 107 TYR A O 1
ATOM 853 N N . GLU A 1 108 ? 8.933 7.893 -17.412 1.00 83.69 108 GLU A N 1
ATOM 854 C CA . GLU A 1 108 ? 8.970 6.967 -16.269 1.00 83.69 108 GLU A CA 1
ATOM 855 C C . GLU A 1 108 ? 8.206 7.544 -15.078 1.00 83.69 108 GLU A C 1
ATOM 857 O O . GLU A 1 108 ? 8.415 8.707 -14.730 1.00 83.69 108 GLU A O 1
ATOM 862 N N . TYR A 1 109 ? 7.377 6.732 -14.418 1.00 84.88 109 TYR A N 1
ATOM 863 C CA . TYR A 1 109 ? 6.756 7.107 -13.146 1.00 84.88 109 TYR A CA 1
ATOM 864 C C . TYR A 1 109 ? 7.770 7.053 -11.992 1.00 84.88 109 TYR A C 1
ATOM 866 O O . TYR A 1 109 ? 8.412 6.025 -11.765 1.00 84.88 109 TYR A O 1
ATOM 874 N N . THR A 1 110 ? 7.879 8.140 -11.225 1.00 86.19 110 THR A N 1
ATOM 875 C CA . THR A 1 110 ? 8.675 8.192 -9.979 1.00 86.19 110 THR A CA 1
ATOM 876 C C . THR A 1 110 ? 7.847 7.840 -8.744 1.00 86.19 110 THR A C 1
ATOM 878 O O . THR A 1 110 ? 8.390 7.407 -7.728 1.00 86.19 110 THR A O 1
ATOM 881 N N . ARG A 1 111 ? 6.526 8.006 -8.840 1.00 87.38 111 ARG A N 1
ATOM 882 C CA . ARG A 1 111 ? 5.531 7.631 -7.831 1.00 87.38 111 ARG A CA 1
ATOM 883 C C . ARG A 1 111 ? 4.650 6.509 -8.355 1.00 87.38 111 ARG A C 1
ATOM 885 O O . ARG A 1 111 ? 4.487 6.379 -9.565 1.00 87.38 111 ARG A O 1
ATOM 892 N N . MET A 1 112 ? 4.088 5.698 -7.468 1.00 88.06 112 MET A N 1
ATOM 893 C CA . MET A 1 112 ? 3.339 4.512 -7.871 1.00 88.06 112 MET A CA 1
ATOM 894 C C . MET A 1 112 ? 2.093 4.907 -8.686 1.00 88.06 112 MET A C 1
ATOM 896 O O . MET A 1 112 ? 1.239 5.637 -8.183 1.00 88.06 112 MET A O 1
ATOM 900 N N . PRO A 1 113 ? 1.980 4.462 -9.951 1.00 86.25 113 PRO A N 1
ATOM 901 C CA . PRO A 1 113 ? 0.821 4.753 -10.772 1.00 86.25 113 PRO A CA 1
ATOM 902 C C . PRO A 1 113 ? -0.325 3.797 -10.450 1.00 86.25 113 PRO A C 1
ATOM 904 O O . PRO A 1 113 ? -0.115 2.659 -10.022 1.00 86.25 113 PRO A O 1
ATOM 907 N N . TYR A 1 114 ? -1.549 4.232 -10.738 1.00 82.56 114 TYR A N 1
ATOM 908 C CA . TYR A 1 114 ? -2.698 3.337 -10.716 1.00 82.56 114 TYR A CA 1
ATOM 909 C C . TYR A 1 114 ? -2.525 2.173 -11.698 1.00 82.56 114 TYR A C 1
ATOM 911 O O . TYR A 1 114 ? -1.930 2.308 -12.767 1.00 82.56 114 TYR A O 1
ATOM 919 N N . GLY A 1 115 ? -3.105 1.026 -11.346 1.00 83.25 115 GLY A N 1
ATOM 920 C CA . GLY A 1 115 ? -3.178 -0.133 -12.232 1.00 83.25 115 GLY A CA 1
ATOM 921 C C . GLY A 1 115 ? -1.988 -1.088 -12.155 1.00 83.25 115 GLY A C 1
ATOM 922 O O . GLY A 1 115 ? -2.017 -2.105 -12.841 1.00 83.25 115 GLY A O 1
ATOM 923 N N . VAL A 1 116 ? -0.983 -0.840 -11.312 1.00 87.94 116 VAL A N 1
ATOM 924 C CA . VAL A 1 116 ? 0.080 -1.825 -11.036 1.00 87.94 116 VAL A CA 1
ATOM 925 C C . VAL A 1 116 ? -0.445 -2.984 -10.183 1.00 87.94 116 VAL A C 1
ATOM 927 O O . VAL A 1 116 ? -1.270 -2.785 -9.295 1.00 87.94 116 VAL A O 1
ATOM 930 N N . LYS A 1 117 ? 0.041 -4.208 -10.437 1.00 88.44 117 LYS A N 1
ATOM 931 C CA . LYS A 1 117 ? -0.464 -5.440 -9.796 1.00 88.44 117 LYS A CA 1
ATOM 932 C C . LYS A 1 117 ? -0.389 -5.399 -8.267 1.00 88.44 117 LYS A C 1
ATOM 934 O O . LYS A 1 117 ? -1.386 -5.597 -7.589 1.00 88.44 117 LYS A O 1
ATOM 939 N N . ASN A 1 118 ? 0.795 -5.087 -7.745 1.00 89.12 118 ASN A N 1
ATOM 940 C CA . ASN A 1 118 ? 1.098 -5.156 -6.314 1.00 89.12 118 ASN A CA 1
ATOM 941 C C . ASN A 1 118 ? 0.883 -3.813 -5.595 1.00 89.12 118 ASN A C 1
ATOM 943 O O . ASN A 1 118 ? 1.355 -3.640 -4.475 1.00 89.12 118 ASN A O 1
ATOM 947 N N . GLY A 1 119 ? 0.212 -2.848 -6.232 1.00 88.75 119 GLY A N 1
ATOM 948 C CA . GLY A 1 119 ? 0.010 -1.515 -5.659 1.00 88.75 119 GLY A CA 1
ATOM 949 C C . GLY A 1 119 ? -0.778 -1.547 -4.347 1.00 88.75 119 GLY A C 1
ATOM 950 O O . GLY A 1 119 ? -0.243 -1.110 -3.329 1.00 88.75 119 GLY A O 1
ATOM 951 N N . PRO A 1 120 ? -1.991 -2.133 -4.332 1.00 89.19 120 PRO A N 1
ATOM 952 C CA . PRO A 1 120 ? -2.803 -2.255 -3.118 1.00 89.19 120 PRO A CA 1
ATOM 953 C C . PRO A 1 120 ? -2.093 -2.997 -1.986 1.00 89.19 120 PRO A C 1
ATOM 955 O O . PRO A 1 120 ? -2.129 -2.570 -0.840 1.00 89.19 120 PRO A O 1
ATOM 958 N N . VAL A 1 121 ? -1.383 -4.076 -2.325 1.00 90.88 121 VAL A N 1
ATOM 959 C CA . VAL A 1 121 ? -0.599 -4.872 -1.372 1.00 90.88 121 VAL A CA 1
ATOM 960 C C . VAL A 1 121 ? 0.509 -4.040 -0.727 1.00 90.88 121 VAL A C 1
ATOM 962 O O . VAL A 1 121 ? 0.712 -4.093 0.485 1.00 90.88 121 VAL A O 1
ATOM 965 N N . HIS A 1 122 ? 1.232 -3.260 -1.531 1.00 89.69 122 HIS A N 1
ATOM 966 C CA . HIS A 1 122 ? 2.286 -2.395 -1.020 1.00 89.69 122 HIS A CA 1
ATOM 967 C C . HIS A 1 122 ? 1.728 -1.313 -0.095 1.00 89.69 122 HIS A C 1
ATOM 969 O O . HIS A 1 122 ? 2.317 -1.054 0.952 1.00 89.69 122 HIS A O 1
ATOM 975 N N . PHE A 1 123 ? 0.592 -0.719 -0.469 1.00 88.94 123 PHE A N 1
ATOM 976 C CA . PHE A 1 123 ? -0.078 0.288 0.344 1.00 88.94 123 PHE A CA 1
ATOM 977 C C . PHE A 1 123 ? -0.548 -0.300 1.678 1.00 88.94 123 PHE A C 1
ATOM 979 O O . PHE A 1 123 ? -0.227 0.254 2.721 1.00 88.94 123 PHE A O 1
ATOM 986 N N . GLN A 1 124 ? -1.185 -1.477 1.665 1.00 90.62 124 GLN A N 1
ATOM 987 C CA . GLN A 1 124 ? -1.596 -2.169 2.888 1.00 90.62 124 GLN A CA 1
ATOM 988 C C . GLN A 1 124 ? -0.405 -2.410 3.824 1.00 90.62 124 GLN A C 1
ATOM 990 O O . GLN A 1 124 ? -0.449 -2.017 4.981 1.00 90.62 124 GLN A O 1
ATOM 995 N N . ARG A 1 125 ? 0.696 -2.979 3.313 1.00 91.25 125 ARG A N 1
ATOM 996 C CA . ARG A 1 125 ? 1.904 -3.227 4.117 1.00 91.25 125 ARG A CA 1
ATOM 997 C C . ARG A 1 125 ? 2.460 -1.947 4.736 1.00 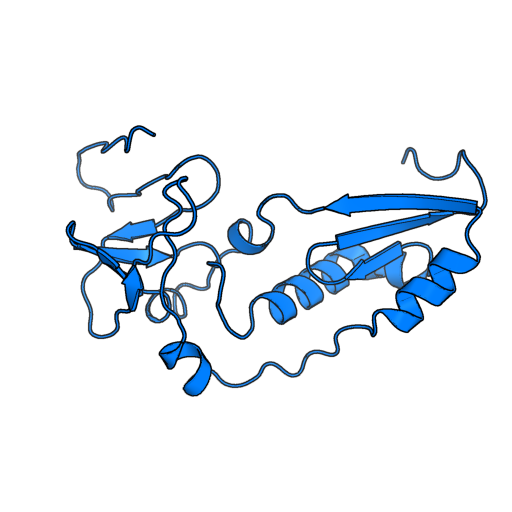91.25 125 ARG A C 1
ATOM 999 O O . ARG A 1 125 ? 2.943 -1.974 5.864 1.00 91.25 125 ARG A O 1
ATOM 1006 N N . MET A 1 126 ? 2.448 -0.852 3.982 1.00 90.81 126 MET A N 1
ATOM 1007 C CA . MET A 1 126 ? 2.905 0.443 4.472 1.00 90.81 126 MET A CA 1
ATOM 1008 C C . MET A 1 126 ? 2.015 0.927 5.618 1.00 90.81 126 MET A C 1
ATOM 1010 O O . MET A 1 126 ? 2.535 1.235 6.686 1.00 90.81 126 MET A O 1
ATOM 1014 N N . THR A 1 127 ? 0.697 0.943 5.417 1.00 90.19 127 THR A N 1
ATOM 1015 C CA . THR A 1 127 ? -0.270 1.374 6.432 1.00 90.19 127 THR A CA 1
ATOM 1016 C C . THR A 1 127 ? -0.178 0.507 7.687 1.00 90.19 127 THR A C 1
ATOM 1018 O O . THR A 1 127 ? -0.090 1.047 8.782 1.00 90.19 127 THR A O 1
ATOM 1021 N N . ASP A 1 128 ? -0.070 -0.814 7.540 1.00 90.31 128 ASP A N 1
ATOM 1022 C CA . ASP A 1 128 ? 0.066 -1.754 8.661 1.00 90.31 128 ASP A CA 1
ATOM 1023 C C . ASP A 1 128 ? 1.370 -1.561 9.448 1.00 90.31 128 ASP A C 1
ATOM 1025 O O . ASP A 1 128 ? 1.423 -1.848 10.638 1.00 90.31 128 ASP A O 1
ATOM 1029 N N . THR A 1 129 ? 2.425 -1.070 8.791 1.00 91.50 129 THR A N 1
ATOM 1030 C CA . THR A 1 129 ? 3.707 -0.762 9.442 1.00 91.50 129 THR A CA 1
ATOM 1031 C C . THR A 1 129 ? 3.655 0.577 10.179 1.00 91.50 129 THR A C 1
ATOM 1033 O O . THR A 1 129 ? 4.227 0.699 11.256 1.00 91.50 129 THR A O 1
ATOM 1036 N N . ILE A 1 130 ? 3.001 1.588 9.598 1.00 91.62 130 ILE A N 1
ATOM 1037 C CA . ILE A 1 130 ? 2.877 2.925 10.202 1.00 91.62 130 ILE A CA 1
ATOM 1038 C C . ILE A 1 130 ? 1.960 2.875 11.423 1.00 91.62 130 ILE A C 1
ATOM 1040 O O . ILE A 1 130 ? 2.261 3.502 12.430 1.00 91.62 130 ILE A O 1
ATOM 1044 N N . PHE A 1 131 ? 0.874 2.116 11.323 1.00 90.81 131 PHE A N 1
ATOM 1045 C CA . PHE A 1 131 ? -0.204 2.091 12.301 1.00 90.81 131 PHE A CA 1
ATOM 1046 C C . PHE A 1 131 ? -0.295 0.775 13.079 1.00 90.81 131 PHE A C 1
ATOM 1048 O O . PHE A 1 131 ? -1.374 0.280 13.426 1.00 90.81 131 PHE A O 1
ATOM 1055 N N . GLN A 1 132 ? 0.855 0.137 13.270 1.00 91.25 132 GLN A N 1
ATOM 1056 C CA . GLN A 1 132 ? 0.914 -1.193 13.850 1.00 91.25 132 GLN A CA 1
ATOM 1057 C C . GLN A 1 132 ? 0.287 -1.224 15.252 1.00 91.25 132 GLN A C 1
ATOM 1059 O O . GLN A 1 132 ? -0.414 -2.177 15.583 1.00 91.25 132 GLN A O 1
ATOM 1064 N N . GLU A 1 133 ? 0.525 -0.197 16.067 1.00 90.62 133 GLU A N 1
ATOM 1065 C CA . GLU A 1 133 ? 0.048 -0.132 17.451 1.00 90.62 133 GLU A CA 1
ATOM 1066 C C . GLU A 1 133 ? -1.478 0.016 17.504 1.00 90.62 133 GLU A C 1
ATOM 1068 O O . GLU A 1 133 ? -2.158 -0.759 18.169 1.00 90.62 133 GLU A O 1
ATOM 1073 N N . GLU A 1 134 ? -2.036 0.930 16.717 1.00 89.8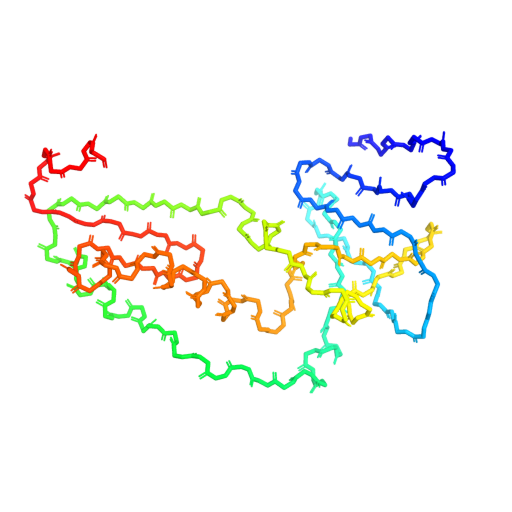1 134 GLU A N 1
ATOM 1074 C CA . GLU A 1 134 ? -3.465 1.244 16.677 1.00 89.81 134 GLU A CA 1
ATOM 1075 C C . GLU A 1 134 ? -4.310 0.083 16.137 1.00 89.81 134 GLU A C 1
ATOM 1077 O O . GLU A 1 134 ? -5.441 -0.152 16.582 1.00 89.81 134 GLU A O 1
ATOM 1082 N N . ILE A 1 135 ? -3.752 -0.662 15.178 1.00 88.06 135 ILE A N 1
ATOM 1083 C CA . ILE A 1 135 ? -4.357 -1.885 14.643 1.00 88.06 135 ILE A CA 1
ATOM 1084 C C . ILE A 1 135 ? -4.323 -2.997 15.700 1.00 88.06 135 ILE A C 1
ATOM 1086 O O . ILE A 1 135 ? -5.314 -3.710 15.872 1.00 88.06 135 ILE A O 1
ATOM 1090 N N . LEU A 1 136 ? -3.211 -3.145 16.432 1.00 87.06 136 LEU A N 1
ATOM 1091 C CA . LEU A 1 136 ? -3.079 -4.138 17.506 1.00 87.06 136 LEU A CA 1
ATOM 1092 C C . LEU A 1 136 ? -4.000 -3.845 18.695 1.00 87.06 136 LEU A C 1
ATOM 1094 O O . LEU A 1 136 ? -4.516 -4.778 19.308 1.00 87.06 136 LEU A O 1
ATOM 1098 N N . GLU A 1 137 ? -4.239 -2.571 18.997 1.00 86.00 137 GLU A N 1
ATOM 1099 C CA . GLU A 1 137 ? -5.189 -2.133 20.021 1.00 86.00 137 GLU A CA 1
ATOM 1100 C C . GLU A 1 137 ? -6.656 -2.189 19.554 1.00 86.00 137 GLU A C 1
ATOM 1102 O O . GLU A 1 137 ? -7.570 -1.913 20.333 1.00 86.00 137 GLU A O 1
ATOM 1107 N N . VAL A 1 138 ? -6.903 -2.610 18.307 1.00 84.31 138 VAL A N 1
ATOM 1108 C CA . VAL A 1 138 ? -8.235 -2.915 17.761 1.00 84.31 138 VAL A CA 1
ATOM 1109 C C . VAL A 1 138 ? -9.185 -1.715 17.803 1.00 84.31 138 VAL A C 1
ATOM 1111 O O . VAL A 1 138 ? -10.395 -1.876 17.925 1.00 84.31 138 VAL A O 1
ATOM 1114 N N . TRP A 1 139 ? -8.660 -0.493 17.723 1.00 85.50 139 TRP A N 1
ATOM 1115 C CA . TRP A 1 139 ? -9.483 0.717 17.613 1.00 85.50 139 TRP A CA 1
ATOM 1116 C C . TRP A 1 139 ? -9.356 1.405 16.258 1.00 85.50 139 TRP A C 1
ATOM 1118 O O . TRP A 1 139 ? -10.069 2.381 15.984 1.00 85.50 139 TRP A O 1
ATOM 1128 N N . MET A 1 140 ? -8.456 0.901 15.415 1.00 88.25 140 MET A N 1
ATOM 1129 C CA . MET A 1 140 ? -8.300 1.306 14.032 1.00 88.25 140 MET A CA 1
ATOM 1130 C C . MET A 1 140 ? -8.184 0.097 13.112 1.00 88.25 140 MET A C 1
ATOM 1132 O O . MET A 1 140 ? -7.606 -0.929 13.459 1.00 88.25 140 MET A O 1
ATOM 1136 N N . VAL A 1 141 ? -8.712 0.248 11.905 1.00 88.56 141 VAL A N 1
ATOM 1137 C CA . VAL A 1 141 ? -8.611 -0.728 10.832 1.00 88.56 141 VAL A CA 1
ATOM 1138 C C . VAL A 1 141 ? -8.121 -0.034 9.568 1.00 88.56 141 VAL A C 1
ATOM 1140 O O . VAL A 1 141 ? -8.718 0.940 9.110 1.00 88.56 141 VAL A O 1
ATOM 1143 N N . SER A 1 142 ? -7.046 -0.557 8.988 1.00 88.50 142 SER A N 1
ATOM 1144 C CA . SER A 1 142 ? -6.534 -0.185 7.671 1.00 88.50 142 SER A CA 1
ATOM 1145 C C . SER A 1 142 ? -7.085 -1.133 6.602 1.00 88.50 142 SER A C 1
ATOM 1147 O O . SER A 1 142 ? -7.034 -2.358 6.740 1.00 88.50 142 SER A O 1
ATOM 1149 N N . TYR A 1 143 ? -7.592 -0.584 5.502 1.00 88.12 143 TYR A N 1
ATOM 1150 C CA . TYR A 1 143 ? -7.996 -1.362 4.335 1.00 88.12 143 TYR A CA 1
ATOM 1151 C C . TYR A 1 143 ? -7.599 -0.644 3.046 1.00 88.12 143 TYR A C 1
ATOM 1153 O O . TYR A 1 143 ? -8.317 0.222 2.551 1.00 88.12 143 TYR A O 1
ATOM 1161 N N . ILE A 1 144 ? -6.458 -1.035 2.477 1.00 87.31 144 ILE A N 1
ATOM 1162 C CA . ILE A 1 144 ? -5.846 -0.385 1.312 1.00 87.31 144 ILE A CA 1
ATOM 1163 C C . ILE A 1 144 ? -5.783 1.134 1.569 1.00 87.31 144 ILE A C 1
ATOM 1165 O O . ILE A 1 144 ? -5.080 1.539 2.489 1.00 87.31 144 ILE A O 1
ATOM 1169 N N . ASP A 1 145 ? -6.527 1.954 0.825 1.00 85.62 145 ASP A N 1
ATOM 1170 C CA . ASP A 1 145 ? -6.500 3.420 0.923 1.00 85.62 145 ASP A CA 1
ATOM 1171 C C . ASP A 1 145 ? -7.427 3.986 2.018 1.00 85.62 145 ASP A C 1
ATOM 1173 O O . ASP A 1 145 ? -7.397 5.188 2.289 1.00 85.62 145 ASP A O 1
ATOM 1177 N N . ASP A 1 146 ? -8.243 3.133 2.649 1.00 86.19 146 ASP A N 1
ATOM 1178 C CA . ASP A 1 146 ? -9.184 3.512 3.699 1.00 86.19 146 ASP A CA 1
ATOM 1179 C C . ASP A 1 146 ? -8.572 3.288 5.090 1.00 86.19 146 ASP A C 1
ATOM 1181 O O . ASP A 1 146 ? -8.173 2.176 5.443 1.00 86.19 146 ASP A O 1
ATOM 1185 N N . ILE A 1 147 ? -8.576 4.332 5.920 1.00 88.44 147 ILE A N 1
ATOM 1186 C CA . ILE A 1 147 ? -8.272 4.240 7.351 1.00 88.44 147 ILE A CA 1
ATOM 1187 C C . ILE A 1 147 ? -9.567 4.463 8.121 1.00 88.44 147 ILE A C 1
ATOM 1189 O O . ILE A 1 147 ? -10.231 5.493 7.989 1.00 88.44 147 ILE A O 1
ATOM 1193 N N . ILE A 1 148 ? -9.938 3.485 8.934 1.00 88.75 148 ILE A N 1
ATOM 1194 C CA . ILE A 1 148 ? -11.187 3.483 9.681 1.00 88.75 148 ILE A CA 1
ATOM 1195 C C . ILE A 1 148 ? -10.853 3.482 11.161 1.00 88.75 148 ILE A C 1
ATOM 1197 O O . ILE A 1 148 ? -10.282 2.532 11.680 1.00 88.75 148 ILE A O 1
ATOM 1201 N N . ILE A 1 149 ? -11.259 4.533 11.854 1.00 88.81 149 ILE A N 1
ATOM 1202 C CA . ILE A 1 149 ? -11.112 4.668 13.297 1.00 88.81 149 ILE A CA 1
ATOM 1203 C C . ILE A 1 149 ? -12.479 4.450 13.926 1.00 88.81 149 ILE A C 1
ATOM 1205 O O . ILE A 1 149 ? -13.468 5.028 13.477 1.00 88.81 149 ILE A O 1
ATOM 1209 N N . HIS A 1 150 ? -12.544 3.656 14.989 1.00 86.81 150 HIS A N 1
ATOM 1210 C CA . HIS A 1 150 ? -13.784 3.458 15.726 1.00 86.81 150 HIS A CA 1
ATOM 1211 C C . HIS A 1 150 ? -13.599 3.654 17.236 1.00 86.81 150 HIS A C 1
ATOM 1213 O O . HIS A 1 150 ? -12.484 3.589 17.765 1.00 86.81 150 HIS A O 1
ATOM 1219 N N . SER A 1 151 ? -14.690 3.999 17.921 1.00 83.62 151 SER A N 1
ATOM 1220 C CA . SER A 1 151 ? -14.713 4.292 19.360 1.00 83.62 151 SER A CA 1
ATOM 1221 C C . SER A 1 151 ? -16.114 4.110 19.950 1.00 83.62 151 SER A C 1
ATOM 1223 O O . SER A 1 151 ? -17.120 4.292 19.262 1.00 83.62 151 SER A O 1
ATOM 1225 N N . ASP A 1 152 ? -16.181 3.826 21.250 1.00 82.50 152 ASP A N 1
ATOM 1226 C CA . ASP A 1 152 ? -17.429 3.778 22.023 1.00 82.50 152 ASP A CA 1
ATOM 1227 C C . ASP A 1 152 ? -17.748 5.106 22.733 1.00 82.50 152 ASP A C 1
ATOM 1229 O O . ASP A 1 152 ? -18.885 5.342 23.157 1.00 82.50 152 ASP A O 1
ATOM 1233 N N . LYS A 1 153 ? -16.762 6.006 22.839 1.00 72.69 153 LYS A N 1
ATOM 1234 C CA . LYS A 1 153 ? -16.877 7.322 23.486 1.00 72.69 153 LYS A CA 1
ATOM 1235 C C . LYS A 1 153 ? -16.541 8.445 22.505 1.00 72.69 153 LYS A C 1
ATOM 1237 O O . LYS A 1 153 ? -15.690 8.281 21.634 1.00 72.69 153 LYS A O 1
ATOM 1242 N N . LEU A 1 154 ? -17.224 9.581 22.655 1.00 65.12 154 LEU A N 1
ATOM 1243 C CA . LEU A 1 154 ? -17.114 10.729 21.745 1.00 65.12 154 LEU A CA 1
ATOM 1244 C C . LEU A 1 154 ? -15.784 11.500 21.915 1.00 65.12 154 LEU A C 1
ATOM 1246 O O . LEU A 1 154 ? -15.336 12.131 20.970 1.00 65.12 154 LEU A O 1
ATOM 1250 N N . GLU A 1 155 ? -15.154 11.439 23.094 1.00 57.41 155 GLU A N 1
ATOM 1251 C CA . GLU A 1 155 ? -14.033 12.319 23.490 1.00 57.41 155 GLU A CA 1
ATOM 1252 C C . GLU A 1 155 ? -12.622 11.733 23.290 1.00 57.41 155 GLU A C 1
ATOM 1254 O O . GLU A 1 155 ? -11.636 12.436 23.485 1.00 57.41 155 GLU A O 1
ATOM 1259 N N . ASP A 1 156 ? -12.472 10.466 22.901 1.00 54.84 156 ASP A N 1
ATOM 1260 C CA . ASP A 1 156 ? -11.189 9.770 23.101 1.00 54.84 156 ASP A CA 1
ATOM 1261 C C . ASP A 1 156 ? -10.096 10.026 22.035 1.00 54.84 156 ASP A C 1
ATOM 1263 O O . ASP A 1 156 ? -9.022 9.439 22.143 1.00 54.84 156 ASP A O 1
ATOM 1267 N N . LYS A 1 157 ? -10.297 10.868 21.003 1.00 51.12 157 LYS A N 1
ATOM 1268 C CA . LYS A 1 157 ? -9.335 10.967 19.872 1.00 51.12 157 LYS A CA 1
ATOM 1269 C C . LYS A 1 157 ? -9.107 1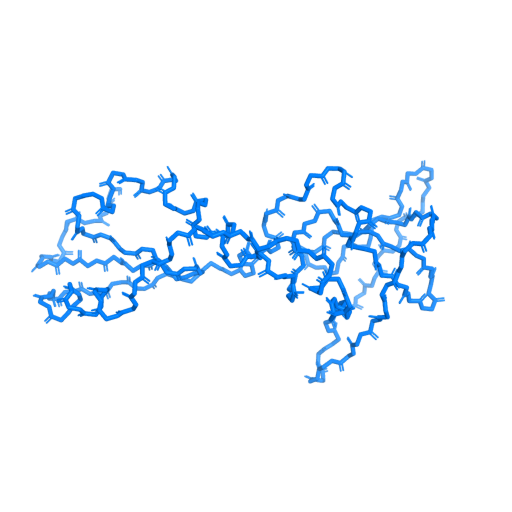2.376 19.300 1.00 51.12 157 LYS A C 1
ATOM 1271 O O . LYS A 1 157 ? -9.180 12.572 18.093 1.00 51.12 157 LYS A O 1
ATOM 1276 N N . GLU A 1 158 ? -8.790 13.344 20.160 1.00 43.53 158 GLU A N 1
ATOM 1277 C CA . GLU A 1 158 ? -8.182 14.636 19.761 1.00 43.53 158 GLU A CA 1
ATOM 1278 C C . GLU A 1 158 ? -6.650 14.690 19.972 1.00 43.53 158 GLU A C 1
ATOM 1280 O O . GLU A 1 158 ? -6.063 15.772 19.969 1.00 43.53 158 GLU A O 1
ATOM 1285 N N . LYS A 1 159 ? -5.980 13.550 20.181 1.00 33.97 159 LYS A N 1
ATOM 1286 C CA . LYS A 1 159 ? -4.521 13.499 20.371 1.00 33.97 159 LYS A CA 1
ATOM 1287 C C . LYS A 1 159 ? -3.789 13.011 19.136 1.00 33.97 159 LYS A C 1
ATOM 1289 O O . LYS A 1 159 ? -4.282 12.038 18.528 1.00 33.97 159 LYS A O 1
#

Organism: NCBI:txid1389203

Secondary structure (DSSP, 8-state):
-------SSS--B---SSS--EEE---S--EEEE--TTS---EE--HHHHHHSPP----PPPHHHHHHHHHH-SEEEEEE-TTHHHHSBPPHHHHTTSEEEETTEEEEESBPPTT-TTHHHHHHHHHHHHTHHHHHTTSEEEETTEEEEEESSSSS---

pLDDT: mean 73.64, std 18.37, range [22.27, 91.62]

Sequence (159 aa):
MTVCIHNSQHPLIIDSGSHCSIVARGSKYTFPVTFHGGKSTLCGDFRELKEYTKDDMYPISRILHALEHMAKAKYITKMDCMKGFHQNEVKPNSMKLLRIICHMGIYEYTRMPYGVKNGPVHFQRMTDTIFQEEILEVWMVSYIDDIIIHSDKLEDKEK

Foldseek 3Di:
DDQDQDDDDDFGWRDPPDQWTKTADDDDDAFEFDQDDPDRDTAGDCPVVLVVDDDDPADFDDVVVVVVLQVPFPDKDKDFQDVQQSNAADDPVCQVVQWYDDPVHIMTTRTGGPPHNCSQVVQRVVCCVVCVPVVVVSQWDDGRRMIMGGHNDPPDDPD

Radius of gyration: 19.17 Å; chains: 1; bounding box: 40×37×52 Å

InterPro domains:
  IPR000477 Reverse transcriptase domain [PF00078] (41-156)
  IPR000477 Reverse transcriptase domain [PS50878] (1-159)
  IPR043128 Reverse transcriptase/Diguanylate cyclase domain [G3DSA:3.30.70.270] (58-156)
  IPR043502 DNA/RNA polymerase superfamily [SSF56672] (31-156)
  IPR053134 RNA-directed DNA polymerase homolog [PTHR24559] (32-158)